Protein AF-A0A9D1ZHT8-F1 (afdb_monomer_lite)

Secondary structure (DSSP, 8-state):
----PPP-PPPTTEEEEEEETTEEEEEE-------SHHHHHHHHT---GGGG-STTGGGS-HHHHHHHHHHHHHHHHHHHHHHHHT----TTS---EEEEEEETTEEEEEEESSS--SEEESSHHHHHHHHHHSHHHHHHTGGG-

Foldseek 3Di:
DDPPDDDDDDDPQWDFDDADPNDTDIDGDPQDQDLDLVSLCVLVPHDPCVVVDDPVLVVDDPLVSQLVVLLVSLLSSLVSRCSSVVHDDDLPAQAWWWAWADDPNDIDIDIDRNDDHSGTHNDPVSSVVSCVSSVVSCNSNHVVD

Radius of gyration: 20.33 Å; chains: 1; bounding box: 59×43×50 Å

Sequence (145 aa):
MNEETKKLTIPEGYEFDKVENGEVILKKKEIAMPKTWEECMDVLGSVSLFGLRKPYLRQLPPDMEAPMTALCELLLRRNAWWKQLGWKPDWKDKCDKFCITTGEGRVKATVYCASNAILAFPTAEVRDQFYEAFRDLIEEAKELL

Organism: NCBI:txid2838475

Structure (mmCIF, N/CA/C/O backbone):
data_AF-A0A9D1ZHT8-F1
#
_entry.id   AF-A0A9D1ZHT8-F1
#
loop_
_atom_site.group_PDB
_atom_site.id
_atom_site.type_symbol
_atom_site.label_atom_id
_atom_site.label_alt_id
_atom_site.label_comp_id
_atom_site.label_asym_id
_atom_site.label_entity_id
_atom_site.label_seq_id
_atom_site.pdbx_PDB_ins_code
_atom_site.Cartn_x
_atom_site.Cartn_y
_atom_site.Cartn_z
_atom_site.occupancy
_atom_site.B_iso_or_equiv
_atom_site.auth_seq_id
_atom_site.auth_comp_id
_atom_site.auth_asym_id
_atom_site.auth_atom_id
_atom_site.pdbx_PDB_model_num
ATOM 1 N N . MET A 1 1 ? -35.833 28.769 31.110 1.00 46.06 1 MET A N 1
ATOM 2 C CA . MET A 1 1 ? -35.293 27.398 31.193 1.00 46.06 1 MET A CA 1
ATOM 3 C C . MET A 1 1 ? -33.828 27.489 30.832 1.00 46.06 1 MET A C 1
ATOM 5 O O . MET A 1 1 ? -33.540 27.935 29.731 1.00 46.06 1 MET A O 1
ATOM 9 N N . ASN A 1 2 ? -32.929 27.185 31.766 1.00 54.28 2 ASN A N 1
ATOM 10 C CA . ASN A 1 2 ? -31.500 27.126 31.470 1.00 54.28 2 ASN A CA 1
ATOM 11 C C . ASN A 1 2 ? -31.235 25.765 30.825 1.00 54.28 2 ASN A C 1
ATOM 13 O O . ASN A 1 2 ? -31.498 24.742 31.453 1.00 54.28 2 ASN A O 1
ATOM 17 N N . GLU A 1 3 ? -30.790 25.746 29.573 1.00 62.53 3 GLU A N 1
ATOM 18 C CA . GLU A 1 3 ? -30.333 24.513 28.935 1.00 62.53 3 GLU A CA 1
ATOM 19 C C . GLU A 1 3 ? -29.008 24.092 29.584 1.00 62.53 3 GLU A C 1
ATOM 21 O O . GLU A 1 3 ? -27.984 24.759 29.437 1.00 62.53 3 GLU A O 1
ATOM 26 N N . GLU A 1 4 ? -29.024 22.998 30.347 1.00 73.31 4 GLU A N 1
ATOM 27 C CA . GLU A 1 4 ? -27.804 22.373 30.861 1.00 73.31 4 GLU A CA 1
ATOM 28 C C . GLU A 1 4 ? -27.098 21.621 29.724 1.00 73.31 4 GLU A C 1
ATOM 30 O O . GLU A 1 4 ? -27.393 20.465 29.424 1.00 73.31 4 GLU A O 1
ATOM 35 N N . THR A 1 5 ? -26.143 22.274 29.064 1.00 72.12 5 THR A N 1
ATOM 36 C CA . THR A 1 5 ? -25.297 21.638 28.046 1.00 72.12 5 THR A CA 1
ATOM 37 C C . THR A 1 5 ? -24.132 20.878 28.684 1.00 72.12 5 THR A C 1
ATOM 39 O O . THR A 1 5 ? -23.301 21.475 29.372 1.00 72.12 5 THR A O 1
ATOM 42 N N . LYS A 1 6 ? -24.009 19.573 28.402 1.00 80.75 6 LYS A N 1
ATOM 43 C CA . LYS A 1 6 ? -22.818 18.761 28.716 1.00 80.75 6 LYS A CA 1
ATOM 44 C C . LYS A 1 6 ? -21.948 18.577 27.474 1.00 80.75 6 LYS A C 1
ATOM 46 O O . LYS A 1 6 ? -22.429 18.151 26.429 1.00 80.75 6 LYS A O 1
ATOM 51 N N . LYS A 1 7 ? -20.651 18.862 27.602 1.00 83.12 7 LYS A N 1
ATOM 52 C CA . LYS A 1 7 ? -19.651 18.633 26.550 1.00 83.12 7 LYS A CA 1
ATOM 53 C C . LYS A 1 7 ? -19.157 17.184 26.614 1.00 83.12 7 LYS A C 1
ATOM 55 O O . LYS A 1 7 ? -18.761 16.728 27.684 1.00 83.12 7 LYS A O 1
ATOM 60 N N . LEU A 1 8 ? -19.158 16.486 25.481 1.00 85.38 8 LEU A N 1
ATOM 61 C CA . LEU A 1 8 ? -18.613 15.133 25.326 1.00 85.38 8 LEU A CA 1
ATOM 62 C C . LEU A 1 8 ? -17.390 15.180 24.398 1.00 85.38 8 LEU A C 1
ATOM 64 O O . LEU A 1 8 ? -17.401 15.906 23.404 1.00 85.38 8 LEU A O 1
ATOM 68 N N . THR A 1 9 ? -16.355 14.398 24.706 1.00 86.38 9 THR A N 1
ATOM 69 C CA . THR A 1 9 ? -15.190 14.210 23.828 1.00 86.38 9 THR A CA 1
ATOM 70 C C . THR A 1 9 ? -15.317 12.865 23.122 1.00 86.38 9 THR A C 1
ATOM 72 O O . THR A 1 9 ? -15.429 11.835 23.783 1.00 86.38 9 THR A O 1
ATOM 75 N N . ILE A 1 10 ? -15.302 12.871 21.788 1.00 85.44 10 ILE A N 1
ATOM 76 C CA . ILE A 1 10 ? -15.325 11.645 20.983 1.00 85.44 10 ILE A CA 1
ATOM 77 C C . ILE A 1 10 ? -13.903 11.054 20.954 1.00 85.44 10 ILE A C 1
ATOM 79 O O . ILE A 1 10 ? -12.959 11.804 20.691 1.00 85.44 10 ILE A O 1
ATOM 83 N N . PRO A 1 11 ? -13.722 9.748 21.228 1.00 83.69 11 PRO A N 1
ATOM 84 C CA . PRO A 1 11 ? -12.433 9.077 21.093 1.00 83.69 11 PRO A CA 1
ATOM 85 C C . PRO A 1 11 ? -11.866 9.171 19.672 1.00 83.69 11 PRO A C 1
ATOM 87 O O . PRO A 1 11 ? -12.605 9.179 18.686 1.00 83.69 11 PRO A O 1
ATOM 90 N N . GLU A 1 12 ? -10.541 9.189 19.560 1.00 73.62 12 GLU A N 1
ATOM 91 C CA . GLU A 1 12 ? -9.863 9.188 18.264 1.00 73.62 12 GLU A CA 1
ATOM 92 C C . GLU A 1 12 ? -10.238 7.938 17.443 1.00 73.62 12 GLU A C 1
ATOM 94 O O . GLU A 1 12 ? -10.318 6.828 17.971 1.00 73.62 12 GLU A O 1
ATOM 99 N N . GLY A 1 13 ? -10.514 8.122 16.148 1.00 70.94 13 GLY A N 1
ATOM 100 C CA . GLY A 1 13 ? -10.943 7.043 15.246 1.00 70.94 13 GLY A CA 1
ATOM 101 C C . GLY A 1 13 ? -12.449 6.754 15.232 1.00 70.94 13 GLY A C 1
ATOM 102 O O . GLY A 1 13 ? -12.880 5.857 14.506 1.00 70.94 13 GLY A O 1
ATOM 103 N N . TYR A 1 14 ? -13.255 7.517 15.972 1.00 83.94 14 TYR A N 1
ATOM 104 C CA . TYR A 1 14 ? -14.713 7.407 15.981 1.00 83.94 14 TYR A CA 1
ATOM 105 C C . TYR A 1 14 ? -15.383 8.720 15.568 1.00 83.94 14 TYR A C 1
ATOM 107 O O . TYR A 1 14 ? -14.817 9.803 15.713 1.00 83.94 14 TYR A O 1
ATOM 115 N N . GLU A 1 15 ? -16.605 8.617 15.058 1.00 88.25 15 GLU A N 1
ATOM 116 C CA . GLU A 1 15 ? -17.500 9.745 14.821 1.00 88.25 15 GLU A CA 1
ATOM 117 C C . GLU A 1 15 ? -18.888 9.462 15.399 1.00 88.25 15 GLU A C 1
ATOM 119 O O . GLU A 1 15 ? -19.268 8.310 15.622 1.00 88.25 15 GLU A O 1
ATOM 124 N N . PHE A 1 16 ? -19.630 10.527 15.696 1.00 90.88 16 PHE A N 1
ATOM 125 C CA . PHE A 1 16 ? -20.995 10.405 16.191 1.00 90.88 16 PHE A CA 1
ATOM 126 C C . PHE A 1 16 ? -21.880 9.763 15.120 1.00 90.88 16 PHE A C 1
ATOM 128 O O . PHE A 1 16 ? -21.876 10.209 13.974 1.00 90.88 16 PHE A O 1
ATOM 135 N N . ASP A 1 17 ? -22.639 8.740 15.508 1.00 91.50 17 ASP A N 1
ATOM 136 C CA . ASP A 1 17 ? -23.633 8.118 14.637 1.00 91.50 17 ASP A CA 1
ATOM 137 C C . ASP A 1 17 ? -25.044 8.562 15.036 1.00 91.50 17 ASP A C 1
ATOM 139 O O . ASP A 1 17 ? -25.703 9.301 14.305 1.00 91.50 17 ASP A O 1
ATOM 143 N N . LYS A 1 18 ? -25.496 8.159 16.229 1.00 91.81 18 LYS A N 1
ATOM 144 C CA . LYS A 1 18 ? -26.847 8.451 16.727 1.00 91.81 18 LYS A CA 1
ATOM 145 C C . LYS A 1 18 ? -26.953 8.322 18.245 1.00 91.81 18 LYS A C 1
ATOM 147 O O . LYS A 1 18 ? -26.051 7.817 18.906 1.00 91.81 18 LYS A O 1
ATOM 152 N N . VAL A 1 19 ? -28.090 8.752 18.790 1.00 91.94 19 VAL A N 1
ATOM 153 C CA . VAL A 1 19 ? -28.502 8.451 20.168 1.00 91.94 19 VAL A CA 1
ATOM 154 C C . VAL A 1 19 ? -29.658 7.463 20.122 1.00 91.94 19 VAL A C 1
ATOM 156 O O . VAL A 1 19 ? -30.648 7.708 19.435 1.00 91.94 19 VAL A O 1
ATOM 159 N N . GLU A 1 20 ? -29.547 6.361 20.853 1.00 93.50 20 GLU A N 1
ATOM 160 C CA . GLU A 1 20 ? -30.582 5.330 20.936 1.00 93.50 20 GLU A CA 1
ATOM 161 C C . GLU A 1 20 ? -30.703 4.859 22.386 1.00 93.50 20 GLU A C 1
ATOM 163 O O . GLU A 1 20 ? -29.699 4.629 23.049 1.00 93.50 20 GLU A O 1
ATOM 168 N N . ASN A 1 21 ? -31.928 4.787 22.916 1.00 89.69 21 ASN A N 1
ATOM 169 C CA . ASN A 1 21 ? -32.204 4.400 24.310 1.00 89.69 21 ASN A CA 1
ATOM 170 C C . ASN A 1 21 ? -31.427 5.198 25.383 1.00 89.69 21 ASN A C 1
ATOM 172 O O . ASN A 1 21 ? -31.161 4.693 26.469 1.00 89.69 21 ASN A O 1
ATOM 176 N N . GLY A 1 22 ? -31.085 6.459 25.098 1.00 87.06 22 GLY A N 1
ATOM 177 C CA . GLY A 1 22 ? -30.309 7.308 26.011 1.00 87.06 22 GLY A CA 1
ATOM 178 C C . GLY A 1 22 ? -28.795 7.072 25.968 1.00 87.06 22 GLY A C 1
ATOM 179 O O . GLY A 1 22 ? -28.065 7.720 26.715 1.00 87.06 22 GLY A O 1
ATOM 180 N N . GLU A 1 23 ? -28.315 6.203 25.078 1.00 89.75 23 GLU A N 1
ATOM 181 C CA . GLU A 1 23 ? -26.895 5.945 24.845 1.00 89.75 23 GLU A CA 1
ATOM 182 C C . GLU A 1 23 ? -26.406 6.672 23.586 1.00 89.75 23 GLU A C 1
ATOM 184 O O . GLU A 1 23 ? -27.112 6.752 22.579 1.00 89.75 23 GLU A O 1
ATOM 189 N N . VAL A 1 24 ? -25.181 7.205 23.632 1.00 90.88 24 VAL A N 1
ATOM 190 C CA . VAL A 1 24 ? -24.511 7.799 22.466 1.00 90.88 24 VAL A CA 1
ATOM 191 C C . VAL A 1 24 ? -23.782 6.693 21.715 1.00 90.88 24 VAL A C 1
ATOM 193 O O . VAL A 1 24 ? -22.794 6.149 22.208 1.00 90.88 24 VAL A O 1
ATOM 196 N N . ILE A 1 25 ? -24.249 6.387 20.511 1.00 91.56 25 ILE A N 1
ATOM 197 C CA . ILE A 1 25 ? -23.635 5.409 19.622 1.00 91.56 25 ILE A CA 1
ATOM 198 C C . ILE A 1 25 ? -22.627 6.127 18.729 1.00 91.56 25 ILE A C 1
ATOM 200 O O . ILE A 1 25 ? -22.939 7.106 18.043 1.00 91.56 25 ILE A O 1
ATOM 204 N N . LEU A 1 26 ? -21.396 5.627 18.750 1.00 91.44 26 LEU A N 1
ATOM 205 C CA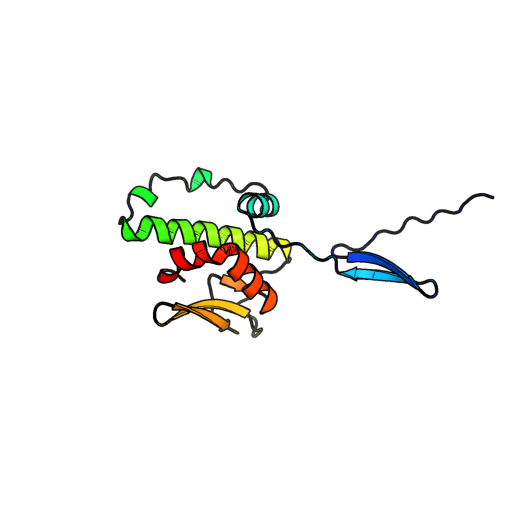 . LEU A 1 26 ? -20.318 6.077 17.885 1.00 91.44 26 LEU A CA 1
ATOM 206 C C . LEU A 1 26 ? -20.051 5.006 16.837 1.00 91.44 26 LEU A C 1
ATOM 208 O O . LEU A 1 26 ? -20.012 3.817 17.160 1.00 91.44 26 LEU A O 1
ATOM 212 N N . LYS A 1 27 ? -19.795 5.423 15.602 1.00 87.12 27 LYS A N 1
ATOM 213 C CA . LYS A 1 27 ? -19.291 4.524 14.566 1.00 87.12 27 LYS A CA 1
ATOM 214 C C . LYS A 1 27 ? -17.814 4.776 14.339 1.00 87.12 27 LYS A C 1
ATOM 216 O O . LYS A 1 27 ? -17.308 5.878 14.562 1.00 87.12 27 LYS A O 1
ATOM 221 N N . LYS A 1 28 ? -17.104 3.734 13.916 1.00 79.56 28 LYS A N 1
ATOM 222 C CA . LYS A 1 28 ? -15.709 3.873 13.511 1.00 79.56 28 LYS A CA 1
ATOM 223 C C . LYS A 1 28 ? -15.673 4.836 12.329 1.00 79.56 28 LYS A C 1
ATOM 225 O O . LYS A 1 28 ? -16.399 4.635 11.359 1.00 79.56 28 LYS A O 1
ATOM 230 N N . LYS A 1 29 ? -14.865 5.885 12.436 1.00 75.06 29 LYS A N 1
ATOM 231 C CA . LYS A 1 29 ? -14.713 6.861 11.363 1.00 75.06 29 LYS A CA 1
ATOM 232 C C . LYS A 1 29 ? -14.175 6.126 10.142 1.00 75.06 29 LYS A C 1
ATOM 234 O O . LYS A 1 29 ? -13.127 5.482 10.233 1.00 75.06 29 LYS A O 1
ATOM 239 N N . GLU A 1 30 ? -14.879 6.205 9.018 1.00 70.38 30 GLU A N 1
ATOM 240 C CA . GLU A 1 30 ? -14.321 5.731 7.759 1.00 70.38 30 GLU A CA 1
ATOM 241 C C . GLU A 1 30 ? -13.149 6.637 7.401 1.00 70.38 30 GLU A C 1
ATOM 243 O O . GLU A 1 30 ? -13.289 7.834 7.141 1.00 70.38 30 GLU A O 1
ATOM 248 N N . ILE A 1 31 ? -11.953 6.066 7.470 1.00 70.44 31 ILE A N 1
ATOM 249 C CA . ILE A 1 31 ? -10.745 6.775 7.104 1.00 70.44 31 ILE A CA 1
ATOM 250 C C . ILE A 1 31 ? -10.595 6.633 5.595 1.00 70.44 31 ILE A C 1
ATOM 252 O O . ILE A 1 31 ? -10.255 5.561 5.097 1.00 70.44 31 ILE A O 1
ATOM 256 N N . ALA A 1 32 ? -10.857 7.717 4.867 1.00 83.06 32 ALA A N 1
ATOM 257 C CA . ALA A 1 32 ? -10.539 7.779 3.450 1.00 83.06 32 ALA A CA 1
ATOM 258 C C . ALA A 1 32 ? -9.019 7.636 3.281 1.00 83.06 32 ALA A C 1
ATOM 260 O O . ALA A 1 32 ? -8.248 8.465 3.769 1.00 83.06 32 ALA A O 1
ATOM 261 N N . MET A 1 33 ? -8.593 6.556 2.629 1.00 91.19 33 MET A N 1
ATOM 262 C CA . MET A 1 33 ? -7.178 6.320 2.359 1.00 91.19 33 MET A CA 1
ATOM 263 C C . MET A 1 33 ? -6.675 7.310 1.301 1.00 91.19 33 MET A C 1
ATOM 265 O O . MET A 1 33 ? -7.400 7.559 0.335 1.00 91.19 33 MET A O 1
ATOM 269 N N . PRO A 1 34 ? -5.452 7.852 1.445 1.00 92.94 34 PRO A N 1
ATOM 270 C CA . PRO A 1 34 ? -4.907 8.804 0.486 1.00 92.94 34 PRO A CA 1
ATOM 271 C C . PRO A 1 34 ? -4.622 8.100 -0.847 1.00 92.94 34 PRO A C 1
ATOM 273 O O . PRO A 1 34 ? -3.925 7.087 -0.884 1.00 92.94 34 PRO A O 1
ATOM 276 N N . LYS A 1 35 ? -5.153 8.620 -1.950 1.00 92.75 35 LYS A N 1
ATOM 277 C CA . LYS A 1 35 ? -5.038 8.035 -3.298 1.00 92.75 35 LYS A CA 1
ATOM 278 C C . LYS A 1 35 ? -4.170 8.867 -4.227 1.00 92.75 35 LYS A C 1
ATOM 280 O O . LYS A 1 35 ? -3.759 8.373 -5.271 1.00 92.75 35 LYS A O 1
ATOM 285 N N . THR A 1 36 ? -3.863 10.109 -3.870 1.00 91.25 36 THR A N 1
ATOM 286 C CA . THR A 1 36 ? -2.953 10.952 -4.652 1.00 91.25 36 THR A CA 1
ATOM 287 C C . THR A 1 36 ? -1.575 11.033 -4.011 1.00 91.25 36 THR A C 1
ATOM 289 O O . THR A 1 36 ? -1.335 10.567 -2.893 1.00 91.25 36 THR A O 1
ATOM 292 N N . TRP A 1 37 ? -0.625 11.562 -4.779 1.00 88.88 37 TRP A N 1
ATOM 293 C CA . TRP A 1 37 ? 0.720 11.823 -4.287 1.00 88.88 37 TRP A CA 1
ATOM 294 C C . TRP A 1 37 ? 0.691 12.833 -3.134 1.00 88.88 37 TRP A C 1
ATOM 296 O O . TRP A 1 37 ? 1.257 12.594 -2.068 1.00 88.88 37 TRP A O 1
ATOM 306 N N . GLU A 1 38 ? -0.019 13.933 -3.356 1.00 89.25 38 GLU A N 1
ATOM 307 C CA . GLU A 1 38 ? -0.150 15.068 -2.454 1.00 89.25 38 GLU A CA 1
ATOM 308 C C . GLU A 1 38 ? -0.776 14.633 -1.128 1.00 89.25 38 GLU A C 1
ATOM 310 O O . GLU A 1 38 ? -0.190 14.865 -0.074 1.00 89.25 38 GLU A O 1
ATOM 315 N N . GLU A 1 39 ? -1.880 13.881 -1.177 1.00 90.88 39 GLU A N 1
ATOM 316 C CA . GLU A 1 39 ? -2.544 13.359 0.022 1.00 90.88 39 GLU A CA 1
ATOM 317 C C . GLU A 1 39 ? -1.615 12.452 0.842 1.00 90.88 39 GLU A C 1
ATOM 319 O O . GLU A 1 39 ? -1.571 12.522 2.070 1.00 90.88 39 GLU A O 1
ATOM 324 N N . CYS A 1 40 ? -0.830 11.600 0.173 1.00 91.56 40 CYS A N 1
ATOM 325 C CA . CYS A 1 40 ? 0.141 10.745 0.851 1.00 91.56 40 CYS A CA 1
ATOM 326 C C . CYS A 1 40 ? 1.240 11.574 1.539 1.00 91.56 40 CYS A C 1
ATOM 328 O O . CYS A 1 40 ? 1.663 11.244 2.649 1.00 91.56 40 CYS A O 1
ATOM 330 N N . MET A 1 41 ? 1.714 12.645 0.900 1.00 89.12 41 MET A N 1
ATOM 331 C CA . MET A 1 41 ? 2.733 13.528 1.475 1.00 89.12 41 MET A CA 1
ATOM 332 C C . MET A 1 41 ? 2.201 14.348 2.650 1.00 89.12 41 MET A C 1
ATOM 334 O O . MET A 1 41 ? 2.923 14.522 3.638 1.00 89.12 41 MET A O 1
ATOM 338 N N . ASP A 1 42 ? 0.944 14.784 2.579 1.00 88.62 42 ASP A N 1
ATOM 339 C CA . ASP A 1 42 ? 0.255 15.471 3.671 1.00 88.62 42 ASP A CA 1
ATOM 340 C C . ASP A 1 42 ? 0.171 14.573 4.907 1.00 88.62 42 ASP A C 1
ATOM 342 O O . ASP A 1 42 ? 0.540 14.989 6.008 1.00 88.62 42 ASP A O 1
ATOM 346 N N . VAL A 1 43 ? -0.196 13.299 4.720 1.00 89.94 43 VAL A N 1
ATOM 347 C CA . VAL A 1 43 ? -0.208 12.308 5.806 1.00 89.94 43 VAL A CA 1
ATOM 348 C C . VAL A 1 43 ? 1.185 12.128 6.405 1.00 89.94 43 VAL A C 1
ATOM 350 O O . VAL A 1 43 ? 1.340 12.075 7.629 1.00 89.94 43 VAL A O 1
ATOM 353 N N . LEU A 1 44 ? 2.230 12.039 5.580 1.00 88.75 44 LEU A N 1
ATOM 354 C CA . LEU A 1 44 ? 3.593 11.856 6.080 1.00 88.75 44 LEU A CA 1
ATOM 355 C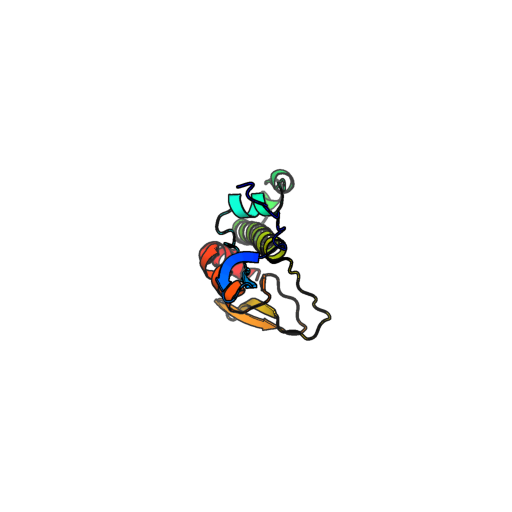 C . LEU A 1 44 ? 4.140 13.096 6.805 1.00 88.75 44 LEU A C 1
ATOM 357 O O . LEU A 1 44 ? 4.931 12.919 7.734 1.00 88.75 44 LEU A O 1
ATOM 361 N N . GLY A 1 45 ? 3.645 14.296 6.490 1.00 81.06 45 GLY A N 1
ATOM 362 C CA . GLY A 1 45 ? 3.996 15.547 7.167 1.00 81.06 45 GLY A CA 1
ATOM 363 C C . GLY A 1 45 ? 5.183 16.275 6.534 1.00 81.06 45 GLY A C 1
ATOM 364 O O . GLY A 1 45 ? 6.099 16.671 7.247 1.00 81.06 45 GLY A O 1
ATOM 365 N N . SER A 1 46 ? 5.157 16.458 5.206 1.00 63.47 46 SER A N 1
ATOM 366 C CA . SER A 1 46 ? 6.238 17.063 4.406 1.00 63.47 46 SER A CA 1
ATOM 367 C C . SER A 1 46 ? 7.540 16.255 4.449 1.00 63.47 46 SER A C 1
ATOM 369 O O . SER A 1 46 ? 8.519 16.592 5.116 1.00 63.47 46 SER A O 1
ATOM 371 N N . VAL A 1 47 ? 7.569 15.160 3.688 1.00 57.31 47 VAL A N 1
ATOM 372 C CA . VAL A 1 47 ? 8.821 14.467 3.369 1.00 57.31 47 VAL A CA 1
ATOM 373 C C . VAL A 1 47 ? 9.428 15.148 2.149 1.00 57.31 47 VAL A C 1
ATOM 375 O O . VAL A 1 47 ? 8.903 15.074 1.041 1.00 57.31 47 VAL A O 1
ATOM 378 N N . SER A 1 48 ? 10.559 15.819 2.340 1.00 55.25 48 SER A N 1
ATOM 379 C CA . SER A 1 48 ? 11.355 16.337 1.231 1.00 55.25 48 SER A CA 1
ATOM 380 C C . SER A 1 48 ? 11.956 15.172 0.430 1.00 55.25 48 SER A C 1
ATOM 382 O O . SER A 1 48 ? 13.023 14.661 0.763 1.00 55.25 48 SER A O 1
ATOM 384 N N . LEU A 1 49 ? 11.324 14.780 -0.682 1.00 51.94 49 LEU A N 1
ATOM 385 C CA . LEU A 1 49 ? 12.017 13.996 -1.722 1.00 51.94 49 LEU A CA 1
ATOM 386 C C . LEU A 1 49 ? 13.080 14.791 -2.459 1.00 51.94 49 LEU A C 1
ATOM 388 O O . LEU A 1 49 ? 13.813 14.224 -3.268 1.00 51.94 49 LEU A O 1
ATOM 392 N N . PHE A 1 50 ? 13.192 16.093 -2.202 1.00 46.97 50 PHE A N 1
ATOM 393 C CA . PHE A 1 50 ? 14.229 16.907 -2.816 1.00 46.97 50 PHE A CA 1
ATOM 394 C C . PHE A 1 50 ? 15.638 16.366 -2.519 1.00 46.97 50 PHE A C 1
ATOM 396 O O . PHE A 1 50 ? 16.517 16.543 -3.356 1.00 46.97 50 PHE A O 1
ATOM 403 N N . GLY A 1 51 ? 15.837 15.620 -1.422 1.00 50.25 51 GLY A N 1
ATOM 404 C CA . GLY A 1 51 ? 17.093 14.907 -1.146 1.00 50.25 51 GLY A CA 1
ATOM 405 C C . GLY A 1 51 ? 17.359 13.672 -2.027 1.00 50.25 51 GLY A C 1
ATOM 406 O O . GLY A 1 51 ? 18.514 13.331 -2.256 1.00 50.25 51 GLY A O 1
ATOM 407 N N . LEU A 1 52 ? 16.318 13.027 -2.567 1.00 51.06 52 LEU A N 1
ATOM 408 C CA . LEU A 1 52 ? 16.409 11.888 -3.502 1.00 51.06 52 LEU A CA 1
ATOM 409 C C . LEU A 1 52 ? 16.473 12.336 -4.976 1.00 51.06 52 LEU A C 1
ATOM 411 O O . LEU A 1 52 ? 16.559 11.515 -5.891 1.00 51.06 52 LEU A O 1
ATOM 415 N N . ARG A 1 53 ? 16.421 13.646 -5.247 1.00 55.91 53 ARG A N 1
ATOM 416 C CA . ARG A 1 53 ? 16.153 14.164 -6.589 1.00 55.91 53 ARG A CA 1
ATOM 417 C C . ARG A 1 53 ? 17.399 14.200 -7.481 1.00 55.91 53 ARG A C 1
ATOM 419 O O . ARG A 1 53 ? 18.099 15.202 -7.527 1.00 55.91 53 ARG A O 1
ATOM 426 N N . LYS A 1 54 ? 17.520 13.145 -8.301 1.00 53.34 54 LYS A N 1
ATOM 427 C CA . LYS A 1 54 ? 18.032 13.066 -9.695 1.00 53.34 54 LYS A CA 1
ATOM 428 C C . LYS A 1 54 ? 19.516 12.827 -10.042 1.00 53.34 54 LYS A C 1
ATOM 430 O O . LYS A 1 54 ? 19.697 12.187 -11.078 1.00 53.34 54 LYS A O 1
ATOM 435 N N . PRO A 1 55 ? 20.580 13.248 -9.326 1.00 55.06 55 PRO A N 1
ATOM 436 C CA . PRO A 1 55 ? 21.931 13.073 -9.869 1.00 55.06 55 PRO A CA 1
ATOM 437 C C . PRO A 1 55 ? 22.376 11.605 -9.905 1.00 55.06 55 PRO A C 1
ATOM 439 O O . PRO A 1 55 ? 23.160 11.246 -10.777 1.00 55.06 55 PRO A O 1
ATOM 442 N N . TYR A 1 56 ? 21.858 10.758 -9.009 1.00 58.56 56 TYR A N 1
ATOM 443 C CA . TYR A 1 56 ? 22.236 9.342 -8.934 1.00 58.56 56 TYR A CA 1
ATOM 444 C C . TYR A 1 56 ? 21.317 8.417 -9.744 1.00 58.56 56 TYR A C 1
ATOM 446 O O . TYR A 1 56 ? 21.810 7.464 -10.332 1.00 58.56 56 TYR A O 1
ATOM 454 N N . LEU A 1 57 ? 20.015 8.721 -9.863 1.00 60.09 57 LEU A N 1
ATOM 455 C CA . LEU A 1 57 ? 19.100 7.927 -10.704 1.00 60.09 57 LEU A CA 1
ATOM 456 C C . LEU A 1 57 ? 19.472 8.009 -12.193 1.00 60.09 57 LEU A C 1
ATOM 458 O O . LEU A 1 57 ? 19.407 7.007 -12.886 1.00 60.09 57 LEU A O 1
ATOM 462 N N . ARG A 1 58 ? 19.986 9.156 -12.659 1.00 60.66 58 ARG A N 1
ATOM 463 C CA . ARG A 1 58 ? 20.511 9.319 -14.032 1.00 60.66 58 ARG A CA 1
ATOM 464 C C . ARG A 1 58 ? 21.793 8.530 -14.322 1.00 60.66 58 ARG A C 1
ATOM 466 O O . ARG A 1 58 ? 22.242 8.513 -15.462 1.00 60.66 58 ARG A O 1
ATOM 473 N N . GLN A 1 59 ? 22.423 7.964 -13.293 1.00 70.56 59 GLN A N 1
ATOM 474 C CA . GLN A 1 59 ? 23.580 7.076 -13.434 1.00 70.56 59 GLN A CA 1
ATOM 475 C C . GLN A 1 59 ? 23.163 5.601 -13.438 1.00 70.56 59 GLN A C 1
ATOM 477 O O . GLN A 1 59 ? 24.017 4.734 -13.616 1.00 70.56 59 GLN A O 1
ATOM 482 N N . LEU A 1 60 ? 21.874 5.305 -13.231 1.00 72.81 60 LEU A N 1
ATOM 483 C CA . LEU A 1 60 ? 21.359 3.959 -13.406 1.00 72.81 60 LEU A CA 1
ATOM 484 C C . LEU A 1 60 ? 21.304 3.610 -14.899 1.00 72.81 60 LEU A C 1
ATOM 486 O O . LEU A 1 60 ? 21.116 4.492 -15.741 1.00 72.81 60 LEU A O 1
ATOM 490 N N . PRO A 1 61 ? 21.431 2.318 -15.231 1.00 81.94 61 PRO A N 1
ATOM 491 C CA . PRO A 1 61 ? 20.996 1.798 -16.515 1.00 81.94 61 PRO A CA 1
ATOM 492 C C . PRO A 1 61 ? 19.583 2.307 -16.872 1.00 81.94 61 PRO A C 1
ATOM 494 O O . PRO A 1 61 ? 18.721 2.344 -15.987 1.00 81.94 61 PRO A O 1
ATOM 497 N N . PRO A 1 62 ? 19.332 2.729 -18.129 1.00 79.75 62 PRO A N 1
ATOM 498 C CA . PRO A 1 62 ? 18.051 3.323 -18.524 1.00 79.75 62 PRO A CA 1
ATOM 499 C C . PRO A 1 62 ? 16.822 2.447 -18.244 1.00 79.75 62 PRO A C 1
ATOM 501 O O . PRO A 1 62 ? 15.740 2.967 -17.994 1.00 79.75 62 PRO A O 1
ATOM 504 N N . ASP A 1 63 ? 16.990 1.126 -18.261 1.00 85.75 63 ASP A N 1
ATOM 505 C CA . ASP A 1 63 ? 15.963 0.131 -17.941 1.00 85.75 63 ASP A CA 1
ATOM 506 C C . ASP A 1 63 ? 15.622 0.062 -16.442 1.00 85.75 63 ASP A C 1
ATOM 508 O O . ASP A 1 63 ? 14.539 -0.391 -16.087 1.00 85.75 63 ASP A O 1
ATOM 512 N N . MET A 1 64 ? 16.490 0.568 -15.559 1.00 85.12 64 MET A N 1
ATOM 513 C CA . MET A 1 64 ? 16.254 0.600 -14.110 1.00 85.12 64 MET A CA 1
ATOM 514 C C . MET A 1 64 ? 15.774 1.956 -13.581 1.00 85.12 64 MET A C 1
ATOM 516 O O . MET A 1 64 ? 15.275 2.011 -12.457 1.00 85.12 64 MET A O 1
ATOM 520 N N . GLU A 1 65 ? 15.893 3.050 -14.343 1.00 85.69 65 GLU A N 1
ATOM 521 C CA . GLU A 1 65 ? 15.506 4.391 -13.867 1.00 85.69 65 GLU A CA 1
ATOM 522 C C . GLU A 1 65 ? 14.016 4.458 -13.494 1.00 85.69 65 GLU A C 1
ATOM 524 O O . GLU A 1 65 ? 13.674 4.908 -12.394 1.00 85.69 65 GLU A O 1
ATOM 529 N N . ALA A 1 66 ? 13.137 3.979 -14.379 1.00 88.06 66 ALA A N 1
ATOM 530 C CA . ALA A 1 66 ? 11.691 4.008 -14.167 1.00 88.06 66 ALA A CA 1
ATOM 531 C C . ALA A 1 66 ? 11.233 3.060 -13.035 1.00 88.06 66 ALA A C 1
ATOM 533 O O . ALA A 1 66 ? 10.646 3.564 -12.073 1.00 88.06 66 ALA A O 1
ATOM 534 N N . PRO A 1 67 ? 11.583 1.752 -13.025 1.00 91.88 67 PRO A N 1
ATOM 535 C CA . PRO A 1 67 ? 11.181 0.847 -11.943 1.00 91.88 67 PRO A CA 1
ATOM 536 C C . PRO A 1 67 ? 11.670 1.284 -10.558 1.00 91.88 67 PRO A C 1
ATOM 538 O O . PRO A 1 67 ? 10.927 1.206 -9.579 1.00 91.88 67 PRO A O 1
ATOM 541 N N . MET A 1 68 ? 12.905 1.794 -10.454 1.00 89.94 68 MET A N 1
ATOM 542 C CA . MET A 1 68 ? 13.454 2.282 -9.183 1.00 89.94 68 MET A CA 1
ATOM 543 C C . MET A 1 68 ? 12.723 3.531 -8.691 1.00 89.94 68 MET A C 1
ATOM 545 O O . MET A 1 68 ? 12.436 3.652 -7.498 1.00 89.94 68 MET A O 1
ATOM 549 N N . THR A 1 69 ? 12.402 4.452 -9.604 1.00 87.81 69 THR A N 1
ATOM 550 C CA . THR A 1 69 ? 11.628 5.656 -9.274 1.00 87.81 69 THR A CA 1
ATOM 551 C C . THR A 1 69 ? 10.231 5.273 -8.787 1.00 87.81 69 THR A C 1
ATOM 553 O O . THR A 1 69 ? 9.818 5.714 -7.711 1.00 87.81 69 THR A O 1
ATOM 556 N N . ALA A 1 70 ? 9.554 4.380 -9.512 1.00 92.62 70 ALA A N 1
ATOM 557 C CA . ALA A 1 70 ? 8.238 3.870 -9.151 1.00 92.62 70 ALA A CA 1
ATOM 558 C C . ALA A 1 70 ? 8.241 3.175 -7.781 1.00 92.62 70 ALA A C 1
ATOM 560 O O . ALA A 1 70 ? 7.390 3.454 -6.932 1.00 92.62 70 ALA A O 1
ATOM 561 N N . LEU A 1 71 ? 9.249 2.341 -7.503 1.00 93.44 71 LEU A N 1
ATOM 562 C CA . LEU A 1 71 ? 9.409 1.682 -6.209 1.00 93.44 71 LEU A CA 1
ATOM 563 C C . LEU A 1 71 ? 9.586 2.689 -5.062 1.00 93.44 71 LEU A C 1
ATOM 565 O O . LEU A 1 71 ? 8.965 2.542 -4.006 1.00 93.44 71 LEU A O 1
ATOM 569 N N . CYS A 1 72 ? 10.409 3.726 -5.245 1.00 90.31 72 CYS A N 1
ATOM 570 C CA . CYS A 1 72 ? 10.581 4.777 -4.241 1.00 90.31 72 CYS A CA 1
ATOM 571 C C . CYS A 1 72 ? 9.262 5.500 -3.933 1.00 90.31 72 CYS A C 1
ATOM 573 O O . CYS A 1 72 ? 8.942 5.720 -2.760 1.00 90.31 72 CYS A O 1
ATOM 575 N N . GLU A 1 73 ? 8.480 5.837 -4.958 1.00 91.50 73 GLU A N 1
ATOM 576 C CA . GLU A 1 73 ? 7.165 6.450 -4.774 1.00 91.50 73 GLU A CA 1
ATOM 577 C C . GLU A 1 73 ? 6.180 5.510 -4.066 1.00 91.50 73 GLU A C 1
ATOM 579 O O . GLU A 1 73 ? 5.495 5.929 -3.126 1.00 91.50 73 GLU A O 1
ATOM 584 N N . LEU A 1 74 ? 6.149 4.226 -4.439 1.00 95.19 74 LEU A N 1
ATOM 585 C CA . LEU A 1 74 ? 5.309 3.218 -3.784 1.00 95.19 74 LEU A CA 1
ATOM 586 C C . LEU A 1 74 ? 5.632 3.078 -2.305 1.00 95.19 74 LEU A C 1
ATOM 588 O O . LEU A 1 74 ? 4.718 3.060 -1.484 1.00 95.19 74 LEU A O 1
ATOM 592 N N . LEU A 1 75 ? 6.916 3.014 -1.945 1.00 94.00 75 LEU A N 1
ATOM 593 C CA . LEU A 1 75 ? 7.353 2.901 -0.553 1.00 94.00 75 LEU A CA 1
ATOM 594 C C . LEU A 1 75 ? 6.810 4.049 0.301 1.00 94.00 75 LEU A C 1
ATOM 596 O O . LEU A 1 75 ? 6.433 3.828 1.459 1.00 94.00 75 LEU A O 1
ATOM 600 N N . LEU A 1 76 ? 6.762 5.257 -0.254 1.00 92.50 76 LEU A N 1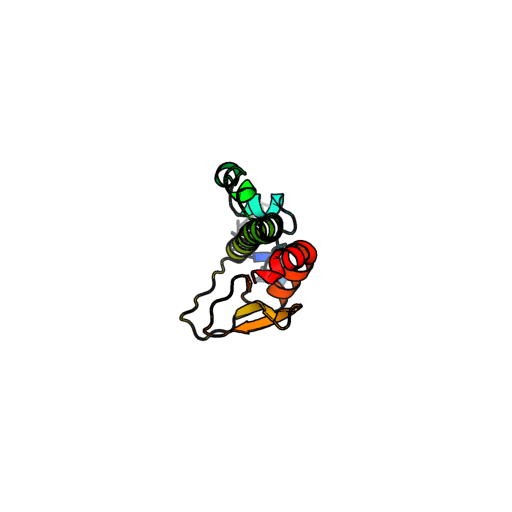
ATOM 601 C CA . LEU A 1 76 ? 6.242 6.428 0.434 1.00 92.50 76 LEU A CA 1
ATOM 602 C C . LEU A 1 76 ? 4.721 6.396 0.558 1.00 92.50 76 LEU A C 1
ATOM 604 O O . LEU A 1 76 ? 4.210 6.567 1.663 1.00 92.50 76 LEU A O 1
ATOM 608 N N . ARG A 1 77 ? 3.999 6.093 -0.524 1.00 94.69 77 ARG A N 1
ATOM 609 C CA . ARG A 1 77 ? 2.533 5.943 -0.500 1.00 94.69 77 ARG A CA 1
ATOM 610 C C . ARG A 1 77 ? 2.105 4.857 0.487 1.00 94.69 77 ARG A C 1
ATOM 612 O O . ARG A 1 77 ? 1.251 5.075 1.339 1.00 94.69 77 ARG A O 1
ATOM 619 N N . ARG A 1 78 ? 2.790 3.715 0.464 1.00 95.56 78 ARG A N 1
ATOM 620 C CA . ARG A 1 78 ? 2.598 2.611 1.410 1.00 95.56 78 ARG A CA 1
ATOM 621 C C . ARG A 1 78 ? 2.870 3.043 2.854 1.00 95.56 78 ARG A C 1
ATOM 623 O O . ARG A 1 78 ? 2.097 2.700 3.741 1.00 95.56 78 ARG A O 1
ATOM 630 N N . ASN A 1 79 ? 3.910 3.843 3.103 1.00 94.31 79 ASN A N 1
ATOM 631 C CA . ASN A 1 79 ? 4.174 4.383 4.443 1.00 94.31 79 ASN A CA 1
ATOM 632 C C . ASN A 1 79 ? 3.097 5.375 4.897 1.00 94.31 79 ASN A C 1
ATOM 634 O O . ASN A 1 79 ? 2.763 5.402 6.081 1.00 94.31 79 ASN A O 1
ATOM 638 N N . ALA A 1 80 ? 2.551 6.175 3.980 1.00 93.69 80 ALA A N 1
ATOM 639 C CA . ALA A 1 80 ? 1.436 7.065 4.280 1.00 93.69 80 ALA A CA 1
ATOM 640 C C . ALA A 1 80 ? 0.212 6.253 4.719 1.00 93.69 80 ALA A C 1
ATOM 642 O O . ALA A 1 80 ? -0.380 6.546 5.752 1.00 93.69 80 ALA A O 1
ATOM 643 N N . TRP A 1 81 ? -0.101 5.166 4.010 1.00 95.12 81 TRP A N 1
ATOM 644 C CA . TRP A 1 81 ? -1.196 4.263 4.373 1.00 95.12 81 TRP A CA 1
ATOM 645 C C . TRP A 1 81 ? -0.979 3.603 5.733 1.00 95.12 81 TRP A C 1
ATOM 647 O O . TRP A 1 81 ? -1.877 3.598 6.567 1.00 95.12 81 TRP A O 1
ATOM 657 N N . TRP A 1 82 ? 0.227 3.097 5.990 1.00 94.81 82 TRP A N 1
ATOM 658 C CA . TRP A 1 82 ? 0.618 2.555 7.293 1.00 94.81 82 TRP A CA 1
ATOM 659 C C . TRP A 1 82 ? 0.415 3.568 8.422 1.00 94.81 82 TRP A C 1
ATOM 661 O O . TRP A 1 82 ? -0.223 3.254 9.426 1.00 94.81 82 TRP A O 1
ATOM 671 N N . LYS A 1 83 ? 0.879 4.809 8.233 1.00 92.50 83 LYS A N 1
ATOM 672 C CA . LYS A 1 83 ? 0.699 5.895 9.205 1.00 92.50 83 LYS A CA 1
ATOM 673 C C . LYS A 1 83 ? -0.780 6.217 9.429 1.00 92.50 83 LYS A C 1
ATOM 675 O O . LYS A 1 83 ? -1.200 6.317 10.575 1.00 92.50 83 LYS A O 1
ATOM 680 N N . GLN A 1 84 ? -1.561 6.314 8.355 1.00 90.81 84 GLN A N 1
ATOM 681 C CA . GLN A 1 84 ? -2.994 6.610 8.400 1.00 90.81 84 GLN A CA 1
ATOM 682 C C . GLN A 1 84 ? -3.801 5.517 9.122 1.00 90.81 84 GLN A C 1
ATOM 684 O O . GLN A 1 84 ? -4.777 5.812 9.807 1.00 90.81 84 GLN A O 1
ATOM 689 N N . LEU A 1 85 ? -3.379 4.258 8.993 1.00 91.75 85 LEU A N 1
ATOM 690 C CA . LEU A 1 85 ? -3.994 3.105 9.654 1.00 91.75 85 LEU A CA 1
ATOM 691 C C . LEU A 1 85 ? -3.482 2.877 11.083 1.00 91.75 85 LEU A C 1
ATOM 693 O O . LEU A 1 85 ? -3.996 1.996 11.770 1.00 91.75 85 LEU A O 1
ATOM 697 N N . GLY A 1 86 ? -2.448 3.604 11.520 1.00 92.19 86 GLY A N 1
ATOM 698 C CA . GLY A 1 86 ? -1.745 3.307 12.770 1.00 92.19 86 GLY A CA 1
ATOM 699 C C . GLY A 1 86 ? -1.113 1.910 12.771 1.00 92.19 86 GLY A C 1
ATOM 700 O O . GLY A 1 86 ? -1.027 1.270 13.817 1.00 92.19 86 GLY A O 1
ATOM 701 N N . TRP A 1 87 ? -0.706 1.414 11.600 1.00 93.44 87 TRP A N 1
ATOM 702 C CA . TRP A 1 87 ? -0.241 0.044 11.405 1.00 93.44 87 TRP A CA 1
ATOM 703 C C . TRP A 1 87 ? 1.171 -0.008 10.826 1.00 93.44 87 TRP A C 1
ATOM 705 O O . TRP A 1 87 ? 1.554 0.806 9.993 1.00 93.44 87 TRP A O 1
ATOM 715 N N . LYS A 1 88 ? 1.944 -1.014 11.233 1.00 92.88 88 LYS A N 1
ATOM 716 C CA . LYS A 1 88 ? 3.235 -1.379 10.644 1.00 92.88 88 LYS A CA 1
ATOM 717 C C . LYS A 1 88 ? 3.400 -2.894 10.787 1.00 92.88 88 LYS A C 1
ATOM 719 O O . LYS A 1 88 ? 3.027 -3.414 11.839 1.00 92.88 88 LYS A O 1
ATOM 724 N N . PRO A 1 89 ? 3.958 -3.611 9.797 1.00 91.81 89 PRO A N 1
ATOM 725 C CA . PRO A 1 89 ? 4.126 -5.051 9.929 1.00 91.81 89 PRO A CA 1
ATOM 726 C C . PRO A 1 89 ? 5.141 -5.375 11.031 1.00 91.81 89 PRO A C 1
ATOM 728 O O . PRO A 1 89 ? 6.269 -4.872 11.008 1.00 91.81 89 PRO A O 1
ATOM 731 N N . ASP A 1 90 ? 4.760 -6.254 11.956 1.00 91.56 90 ASP A N 1
ATOM 732 C CA . ASP A 1 90 ? 5.705 -6.977 12.802 1.00 91.56 90 ASP A CA 1
ATOM 733 C C . ASP A 1 90 ? 5.983 -8.346 12.175 1.00 91.56 90 ASP A C 1
ATOM 735 O O . ASP A 1 90 ? 5.174 -9.265 12.229 1.00 91.56 90 ASP A O 1
ATOM 739 N N . TRP A 1 91 ? 7.142 -8.487 11.541 1.00 89.12 91 TRP A N 1
ATOM 740 C CA . TRP A 1 91 ?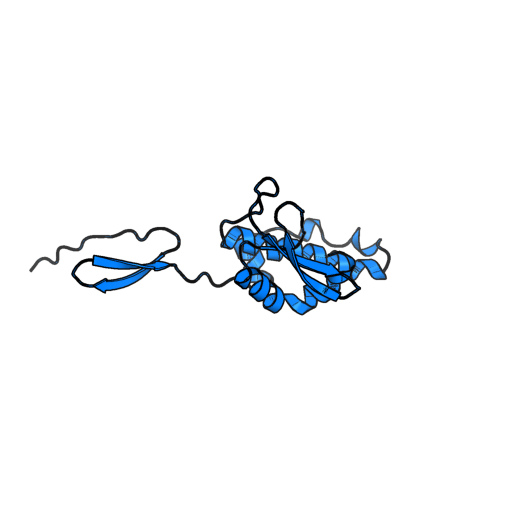 7.538 -9.738 10.888 1.00 89.12 91 TRP A CA 1
ATOM 741 C C . TRP A 1 91 ? 7.929 -10.850 11.870 1.00 89.12 91 TRP A C 1
ATOM 743 O O . TRP A 1 91 ? 8.214 -11.963 11.435 1.00 89.12 91 TRP A O 1
ATOM 753 N N . LYS A 1 92 ? 7.989 -10.557 13.176 1.00 88.44 92 LYS A N 1
ATOM 754 C CA . LYS A 1 92 ? 8.241 -11.556 14.221 1.00 88.44 92 LYS A CA 1
ATOM 755 C C . LYS A 1 92 ? 6.954 -12.169 14.757 1.00 88.44 92 LYS A C 1
ATOM 757 O O . LYS A 1 92 ? 7.015 -13.239 15.367 1.00 88.44 92 LYS A O 1
ATOM 762 N N . ASP A 1 93 ? 5.818 -11.504 14.562 1.00 87.19 93 ASP A N 1
ATOM 763 C CA . ASP A 1 93 ? 4.529 -12.103 14.868 1.00 87.19 93 ASP A CA 1
ATOM 764 C C . ASP A 1 93 ? 4.188 -13.181 13.821 1.00 87.19 93 ASP A C 1
ATOM 766 O O . ASP A 1 93 ? 4.756 -13.223 12.728 1.00 87.19 93 ASP A O 1
ATOM 770 N N . LYS A 1 94 ? 3.286 -14.098 14.176 1.00 85.00 94 LYS A N 1
ATOM 771 C CA . LYS A 1 94 ? 2.796 -15.144 13.262 1.00 85.00 94 LYS A CA 1
ATOM 772 C C . LYS A 1 94 ? 1.476 -14.747 12.596 1.00 85.00 94 LYS A C 1
ATOM 774 O O . LYS A 1 94 ? 0.729 -15.623 12.169 1.00 85.00 94 LYS A O 1
ATOM 779 N N . CYS A 1 95 ? 1.159 -13.455 12.573 1.00 88.81 95 CYS A N 1
ATOM 780 C CA . CYS A 1 95 ? -0.078 -12.949 12.005 1.00 88.81 95 CYS A CA 1
ATOM 781 C C . CYS A 1 95 ? 0.057 -12.814 10.491 1.00 88.81 95 CYS A C 1
ATOM 783 O O . CYS A 1 95 ? 1.105 -12.417 9.971 1.00 88.81 95 CYS A O 1
ATOM 785 N N . ASP A 1 96 ? -1.035 -13.092 9.793 1.00 93.12 96 ASP A N 1
ATOM 786 C CA . ASP A 1 96 ? -1.104 -12.940 8.349 1.00 93.12 96 ASP A CA 1
ATOM 787 C C . ASP A 1 96 ? -0.961 -11.474 7.936 1.00 93.12 96 ASP A C 1
ATOM 789 O O . ASP A 1 96 ? -1.524 -10.560 8.542 1.00 93.12 96 ASP A O 1
ATOM 793 N N . LYS A 1 97 ? -0.186 -11.261 6.876 1.00 95.38 97 LYS A N 1
ATOM 794 C CA . LYS A 1 97 ? 0.029 -9.972 6.227 1.00 95.38 97 LYS A CA 1
ATOM 795 C C . LYS A 1 97 ? -0.3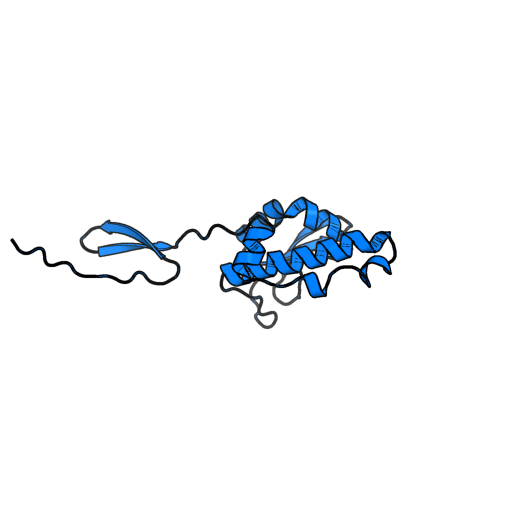12 -10.147 4.762 1.00 95.38 97 LYS A C 1
ATOM 797 O O . LYS A 1 97 ? 0.171 -11.066 4.100 1.00 95.38 97 LYS A O 1
ATOM 802 N N . PHE A 1 98 ? -1.171 -9.272 4.268 1.00 96.81 98 PHE A N 1
ATOM 803 C CA . PHE A 1 98 ? -1.695 -9.339 2.914 1.00 96.81 98 PHE A CA 1
ATOM 804 C C . PHE A 1 98 ? -0.773 -8.530 2.016 1.00 96.81 98 PHE A C 1
ATOM 806 O O . PHE A 1 98 ? -0.631 -7.323 2.200 1.00 96.81 98 PHE A O 1
ATOM 813 N N . CYS A 1 99 ? -0.113 -9.196 1.076 1.00 96.69 99 CYS A N 1
ATOM 814 C CA . CYS A 1 99 ? 1.006 -8.627 0.339 1.00 96.69 99 CYS A CA 1
ATOM 815 C C . CYS A 1 99 ? 0.723 -8.526 -1.161 1.00 96.69 99 CYS A C 1
ATOM 817 O O . CYS A 1 99 ? -0.095 -9.271 -1.704 1.00 96.69 99 CYS A O 1
ATOM 819 N N . ILE A 1 100 ? 1.439 -7.616 -1.819 1.00 97.25 100 ILE A N 1
ATOM 820 C CA . ILE A 1 100 ? 1.524 -7.496 -3.278 1.00 97.25 100 ILE A CA 1
ATOM 821 C C . ILE A 1 100 ? 2.968 -7.822 -3.663 1.00 97.25 100 ILE A C 1
ATOM 823 O O . ILE A 1 100 ? 3.893 -7.181 -3.169 1.00 97.25 100 ILE A O 1
ATOM 827 N N . THR A 1 101 ? 3.156 -8.836 -4.500 1.00 95.69 101 THR A N 1
ATOM 828 C CA . THR A 1 101 ? 4.477 -9.360 -4.899 1.00 95.69 101 THR A CA 1
ATOM 829 C C . THR A 1 101 ? 4.468 -9.735 -6.371 1.00 95.69 101 THR A C 1
ATOM 831 O O . THR A 1 101 ? 3.395 -10.041 -6.898 1.00 95.69 101 THR A O 1
ATOM 834 N N . THR A 1 102 ? 5.625 -9.831 -7.020 1.00 94.06 102 THR A N 1
ATOM 835 C CA . THR A 1 102 ? 5.701 -10.359 -8.385 1.00 94.06 102 THR A CA 1
ATOM 836 C C . THR A 1 102 ? 6.107 -11.829 -8.394 1.00 94.06 102 THR A C 1
ATOM 838 O O . THR A 1 102 ? 7.016 -12.270 -7.698 1.00 94.06 102 THR A O 1
ATOM 841 N N . GLY A 1 103 ? 5.419 -12.626 -9.209 1.00 89.25 103 GLY A N 1
ATOM 842 C CA . GLY A 1 103 ? 5.756 -14.027 -9.446 1.00 89.25 103 GLY A CA 1
ATOM 843 C C . GLY A 1 103 ? 5.339 -14.442 -10.848 1.00 89.25 103 GLY A C 1
ATOM 844 O O . GLY A 1 103 ? 4.269 -14.051 -11.310 1.00 89.25 103 GLY A O 1
ATOM 845 N N . GLU A 1 104 ? 6.178 -15.222 -11.536 1.00 89.75 104 GLU A N 1
ATOM 846 C CA . GLU A 1 104 ? 5.961 -15.609 -12.947 1.00 89.75 104 GLU A CA 1
ATOM 847 C C . GLU A 1 104 ? 5.779 -14.389 -13.879 1.00 89.75 104 GLU A C 1
ATOM 849 O O . GLU A 1 104 ? 4.999 -14.423 -14.831 1.00 89.75 104 GLU A O 1
ATOM 854 N N . GLY A 1 105 ? 6.466 -13.280 -13.577 1.00 88.56 105 GLY A N 1
ATOM 855 C CA . GLY A 1 105 ? 6.385 -12.033 -14.349 1.00 88.56 105 GLY A CA 1
ATOM 856 C C . GLY A 1 105 ? 5.060 -11.273 -14.209 1.00 88.56 105 GLY A C 1
ATOM 857 O O . GLY A 1 105 ? 4.773 -10.398 -15.025 1.00 88.56 105 GLY A O 1
ATOM 858 N N . ARG A 1 106 ? 4.232 -11.609 -13.209 1.00 92.81 106 ARG A N 1
ATOM 859 C CA . ARG A 1 106 ? 2.931 -10.974 -12.958 1.00 92.81 106 ARG A CA 1
ATOM 860 C C . ARG A 1 106 ? 2.814 -10.516 -11.513 1.00 92.81 106 ARG A C 1
ATOM 862 O O . ARG A 1 106 ? 3.268 -11.212 -10.605 1.00 92.81 106 ARG A O 1
ATOM 869 N N . VAL A 1 107 ? 2.141 -9.389 -11.310 1.00 96.12 107 VAL A N 1
ATOM 870 C CA . VAL A 1 107 ? 1.757 -8.918 -9.979 1.00 96.12 107 VAL A CA 1
ATOM 871 C C . VAL A 1 107 ? 0.713 -9.873 -9.394 1.00 96.12 107 VAL A C 1
ATOM 873 O O . VAL A 1 107 ? -0.265 -10.228 -10.056 1.00 96.12 107 VAL A O 1
ATOM 876 N N . LYS A 1 108 ? 0.929 -10.314 -8.155 1.00 95.44 108 LYS A N 1
ATOM 877 C CA . LYS A 1 108 ? 0.079 -11.261 -7.431 1.00 95.44 108 LYS A CA 1
ATOM 878 C C . LYS A 1 108 ? -0.247 -10.723 -6.040 1.00 95.44 108 LYS A C 1
ATOM 880 O O . LYS A 1 108 ? 0.616 -10.183 -5.348 1.00 95.44 108 LYS A O 1
ATOM 885 N N . ALA A 1 109 ? -1.488 -10.939 -5.614 1.00 95.81 109 ALA A N 1
ATOM 886 C CA . ALA A 1 109 ? -1.863 -10.842 -4.211 1.00 95.81 109 ALA A CA 1
ATOM 887 C C . ALA A 1 109 ? -1.461 -12.139 -3.495 1.00 95.81 109 ALA A C 1
ATOM 889 O O . ALA A 1 109 ? -1.767 -13.233 -3.969 1.00 95.81 109 ALA A O 1
ATOM 890 N N . THR A 1 110 ? -0.784 -12.022 -2.356 1.00 93.88 110 THR A N 1
ATOM 891 C CA . THR A 1 110 ? -0.340 -13.162 -1.541 1.00 93.88 110 THR A CA 1
ATOM 892 C C . THR A 1 110 ? -0.569 -12.894 -0.053 1.00 93.88 110 THR A C 1
ATOM 894 O O . THR A 1 110 ? -0.963 -11.790 0.336 1.00 93.88 110 THR A O 1
ATOM 897 N N . VAL A 1 111 ? -0.356 -13.908 0.784 1.00 93.94 111 VAL A N 1
ATOM 898 C CA . VAL A 1 111 ? -0.442 -13.813 2.245 1.00 93.94 111 VAL A CA 1
ATOM 899 C C . VAL A 1 111 ? 0.821 -14.404 2.850 1.00 93.94 111 VAL A C 1
ATOM 901 O O . VAL A 1 111 ? 1.143 -15.564 2.598 1.00 93.94 111 VAL A O 1
ATOM 904 N N . TYR A 1 112 ? 1.529 -13.612 3.653 1.00 89.38 112 TYR A N 1
ATOM 905 C CA . TYR A 1 112 ? 2.723 -14.041 4.379 1.00 89.38 112 TYR A CA 1
ATOM 906 C C . TYR A 1 112 ? 2.506 -13.921 5.884 1.00 89.38 112 TYR A C 1
ATOM 908 O O . TYR A 1 112 ? 2.061 -12.885 6.364 1.00 89.38 112 TYR A O 1
ATOM 916 N N . CYS A 1 113 ? 2.881 -14.955 6.639 1.00 82.56 113 CYS A N 1
ATOM 917 C CA . CYS A 1 113 ? 2.808 -14.941 8.102 1.00 82.56 113 CYS A CA 1
ATOM 918 C C . CYS A 1 113 ? 4.151 -14.579 8.763 1.00 82.56 113 CYS A C 1
ATOM 920 O O . CYS A 1 113 ? 4.161 -13.899 9.781 1.00 82.56 113 CYS A O 1
ATOM 922 N N . ALA A 1 114 ? 5.287 -14.964 8.165 1.00 79.00 114 ALA A N 1
ATOM 923 C CA . ALA A 1 114 ? 6.634 -14.745 8.721 1.00 79.00 114 ALA A CA 1
ATOM 924 C C . ALA A 1 114 ? 7.681 -14.266 7.691 1.00 79.00 114 ALA A C 1
ATOM 926 O O . ALA A 1 114 ? 8.860 -14.119 8.013 1.00 79.00 114 ALA A O 1
ATOM 927 N N . SER A 1 115 ? 7.273 -14.032 6.442 1.00 85.38 115 SER A N 1
ATOM 928 C CA . SER A 1 115 ? 8.153 -13.576 5.360 1.00 85.38 115 SER A CA 1
ATOM 929 C C . SER A 1 115 ? 7.939 -12.094 5.098 1.00 85.38 115 SER A C 1
ATOM 931 O O . SER A 1 115 ? 6.799 -11.656 4.999 1.00 85.38 115 SER A O 1
ATOM 933 N N . ASN A 1 116 ? 9.026 -11.337 4.963 1.00 86.75 116 ASN A N 1
ATOM 934 C CA . ASN A 1 116 ? 8.967 -9.912 4.648 1.00 86.75 116 ASN A CA 1
ATOM 935 C C . ASN A 1 116 ? 8.461 -9.681 3.211 1.00 86.75 116 ASN A C 1
ATOM 937 O O . ASN A 1 116 ? 8.745 -10.474 2.315 1.00 86.75 116 ASN A O 1
ATOM 941 N N . ALA A 1 117 ? 7.746 -8.579 3.003 1.00 92.50 117 ALA A N 1
ATOM 942 C CA . ALA A 1 117 ? 7.350 -8.067 1.699 1.00 92.50 117 ALA A CA 1
ATOM 943 C C . ALA A 1 117 ? 7.378 -6.532 1.697 1.00 92.50 117 ALA A C 1
ATOM 945 O O . ALA A 1 117 ? 7.104 -5.884 2.710 1.00 92.50 117 ALA A O 1
ATOM 946 N N . ILE A 1 118 ? 7.675 -5.951 0.533 1.00 94.12 118 ILE A N 1
ATOM 947 C CA . ILE A 1 118 ? 7.735 -4.496 0.337 1.00 94.12 118 ILE A CA 1
ATOM 948 C C . ILE A 1 118 ? 6.354 -3.863 0.539 1.00 94.12 118 ILE A C 1
ATOM 950 O O . ILE A 1 118 ? 6.200 -2.889 1.286 1.00 94.12 118 ILE A O 1
ATOM 954 N N . LEU A 1 119 ? 5.353 -4.442 -0.125 1.00 96.62 119 LEU A N 1
ATOM 955 C CA . LEU A 1 119 ? 3.962 -4.025 -0.072 1.00 96.62 119 LEU A CA 1
ATOM 956 C C . LEU A 1 119 ? 3.196 -5.031 0.781 1.00 96.62 119 LEU A C 1
ATOM 958 O O . LEU A 1 119 ? 2.859 -6.114 0.312 1.00 96.62 119 LEU A O 1
ATOM 962 N N . ALA A 1 120 ? 2.957 -4.670 2.038 1.00 96.62 120 ALA A N 1
ATOM 963 C CA . ALA A 1 120 ? 2.259 -5.493 3.015 1.00 96.62 120 ALA A CA 1
ATOM 964 C C . ALA A 1 120 ? 1.204 -4.665 3.742 1.00 96.62 120 ALA A C 1
ATOM 966 O O . ALA A 1 120 ? 1.426 -3.488 4.038 1.00 96.62 120 ALA A O 1
ATOM 967 N N . PHE A 1 121 ? 0.070 -5.290 4.036 1.00 96.44 121 PHE A N 1
ATOM 968 C CA . PHE A 1 121 ? -1.115 -4.628 4.562 1.00 96.44 121 PHE A CA 1
ATOM 969 C C . PHE A 1 121 ? -1.790 -5.485 5.641 1.00 96.44 121 PHE A C 1
ATOM 971 O O . PHE A 1 121 ? -1.649 -6.713 5.629 1.00 96.44 121 PHE A O 1
ATOM 978 N N . PRO A 1 122 ? -2.530 -4.853 6.572 1.00 94.56 122 PRO A N 1
ATOM 979 C CA . PRO A 1 122 ? -3.179 -5.556 7.677 1.00 94.56 122 PRO A CA 1
ATOM 980 C C . PRO A 1 122 ? -4.338 -6.452 7.233 1.00 94.56 122 PRO A C 1
ATOM 982 O O . PRO A 1 122 ? -4.612 -7.447 7.893 1.00 94.56 122 PRO A O 1
ATOM 985 N N . THR A 1 123 ? -5.030 -6.105 6.142 1.00 95.00 123 THR A N 1
ATOM 986 C CA . THR A 1 123 ? -6.174 -6.871 5.627 1.00 95.00 123 THR A CA 1
ATOM 987 C C . THR A 1 123 ? -6.159 -6.945 4.101 1.00 95.00 123 THR A C 1
ATOM 989 O O . THR A 1 123 ? -5.495 -6.143 3.431 1.00 95.00 123 THR A O 1
ATOM 992 N N . ALA A 1 124 ? -6.905 -7.905 3.551 1.00 95.12 124 ALA A N 1
ATOM 993 C CA . ALA A 1 124 ? -7.095 -8.066 2.113 1.00 95.12 124 ALA A CA 1
ATOM 994 C C . ALA A 1 124 ? -7.726 -6.818 1.476 1.00 95.12 124 ALA A C 1
ATOM 996 O O . ALA A 1 124 ? -7.272 -6.366 0.432 1.00 95.12 124 ALA A O 1
ATOM 997 N N . GLU A 1 125 ? -8.708 -6.213 2.142 1.00 94.06 125 GLU A N 1
ATOM 998 C CA . GLU A 1 125 ? -9.435 -5.044 1.645 1.00 94.06 125 GLU A CA 1
ATOM 999 C C . GLU A 1 125 ? -8.510 -3.833 1.514 1.00 94.06 125 GLU A C 1
ATOM 1001 O O . GLU A 1 125 ? -8.551 -3.130 0.508 1.00 94.06 125 GLU A O 1
ATOM 1006 N N . VAL A 1 126 ? -7.634 -3.604 2.501 1.00 95.31 126 VAL A N 1
ATOM 1007 C CA . VAL A 1 126 ? -6.648 -2.515 2.438 1.00 95.31 126 VAL A CA 1
ATOM 1008 C C . VAL A 1 126 ? -5.645 -2.761 1.310 1.00 95.31 126 VAL A C 1
ATOM 1010 O O . VAL A 1 126 ? -5.330 -1.835 0.566 1.00 95.31 126 VAL A O 1
ATOM 1013 N N . ARG A 1 127 ? -5.158 -3.999 1.156 1.00 96.88 127 ARG A N 1
ATOM 1014 C CA . ARG A 1 127 ? -4.260 -4.370 0.052 1.00 96.88 127 ARG A CA 1
ATOM 1015 C C . ARG A 1 127 ? -4.909 -4.086 -1.302 1.00 96.88 127 ARG A C 1
ATOM 1017 O O . ARG A 1 127 ? -4.276 -3.472 -2.155 1.00 96.88 127 ARG A O 1
ATOM 1024 N N . ASP A 1 128 ? -6.150 -4.520 -1.490 1.00 96.56 128 ASP A N 1
ATOM 1025 C CA . ASP A 1 128 ? -6.846 -4.401 -2.771 1.00 96.56 128 ASP A CA 1
ATOM 1026 C C . ASP A 1 128 ? -7.167 -2.933 -3.080 1.00 96.56 128 ASP A C 1
ATOM 1028 O O . ASP A 1 128 ? -6.945 -2.475 -4.198 1.00 96.56 128 ASP A O 1
ATOM 1032 N N . GLN A 1 129 ? -7.562 -2.145 -2.075 1.00 95.56 129 GLN A N 1
ATOM 1033 C CA . GLN A 1 129 ? -7.717 -0.696 -2.233 1.00 95.56 129 GLN A CA 1
ATOM 1034 C C . GLN A 1 129 ? -6.401 -0.007 -2.618 1.00 95.56 129 GLN A C 1
ATOM 1036 O O . GLN A 1 129 ? -6.415 0.890 -3.461 1.00 95.56 129 GLN A O 1
ATOM 1041 N N . PHE A 1 130 ? -5.272 -0.406 -2.018 1.00 97.06 130 PHE A N 1
ATOM 1042 C CA . PHE A 1 130 ? -3.959 0.145 -2.369 1.00 97.06 130 PHE A CA 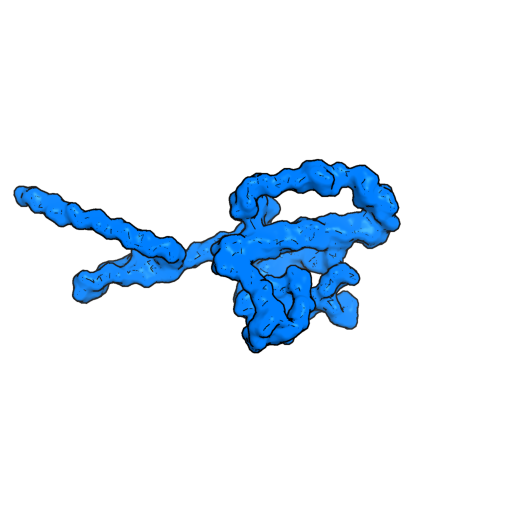1
ATOM 1043 C C . PHE A 1 130 ? -3.581 -0.211 -3.805 1.00 97.06 130 PHE A C 1
ATOM 1045 O O . PHE A 1 130 ? -3.111 0.646 -4.551 1.00 97.06 130 PHE A O 1
ATOM 1052 N N . TYR A 1 131 ? -3.806 -1.470 -4.191 1.00 96.94 131 TYR A N 1
ATOM 1053 C CA . TYR A 1 131 ? -3.546 -1.947 -5.542 1.00 96.94 131 TYR A CA 1
ATOM 1054 C C . TYR A 1 131 ? -4.341 -1.154 -6.578 1.00 96.94 131 TYR A C 1
ATOM 1056 O O . TYR A 1 131 ? -3.751 -0.659 -7.530 1.00 96.94 131 TYR A O 1
ATOM 1064 N N . GLU A 1 132 ? -5.645 -0.958 -6.372 1.00 96.44 132 GLU A N 1
ATOM 1065 C CA . GLU A 1 132 ? -6.462 -0.179 -7.309 1.00 96.44 132 GLU A CA 1
ATOM 1066 C C . GLU A 1 132 ? -6.060 1.300 -7.360 1.00 96.44 132 GLU A C 1
ATOM 1068 O O . GLU A 1 132 ? -6.090 1.907 -8.427 1.00 96.44 132 GLU A O 1
ATOM 1073 N N . ALA A 1 133 ? -5.649 1.887 -6.232 1.00 95.75 133 ALA A N 1
ATOM 1074 C CA . ALA A 1 133 ? -5.224 3.286 -6.190 1.00 95.75 133 ALA A CA 1
ATOM 1075 C C . ALA A 1 133 ? -3.900 3.539 -6.933 1.00 95.75 133 ALA A C 1
ATOM 1077 O O . ALA A 1 133 ? -3.708 4.626 -7.475 1.00 95.75 133 ALA A O 1
ATOM 1078 N N . PHE A 1 134 ? -2.988 2.561 -6.955 1.00 96.75 134 PHE A N 1
ATOM 1079 C CA . PHE A 1 134 ? -1.618 2.734 -7.459 1.00 96.75 134 PHE A CA 1
ATOM 1080 C C . PHE A 1 134 ? -1.201 1.674 -8.482 1.00 96.75 134 PHE A C 1
ATOM 1082 O O . PHE A 1 134 ? -0.011 1.394 -8.625 1.00 96.75 134 PHE A O 1
ATOM 1089 N N . ARG A 1 135 ? -2.166 1.087 -9.195 1.00 96.50 135 ARG A N 1
ATOM 1090 C CA . ARG A 1 135 ? -1.962 -0.036 -10.121 1.00 96.50 135 ARG A CA 1
ATOM 1091 C C . ARG A 1 135 ? -0.843 0.222 -11.127 1.00 96.50 135 ARG A C 1
ATOM 1093 O O . ARG A 1 135 ? 0.048 -0.609 -11.256 1.00 96.50 135 ARG A O 1
ATOM 1100 N N . ASP A 1 136 ? -0.875 1.374 -11.791 1.00 96.38 136 ASP A N 1
ATOM 1101 C CA . ASP A 1 136 ? 0.095 1.724 -12.836 1.00 96.38 136 ASP A CA 1
ATOM 1102 C C . ASP A 1 136 ? 1.520 1.800 -12.274 1.00 96.38 136 ASP A C 1
ATOM 1104 O O . ASP A 1 136 ? 2.462 1.278 -12.863 1.00 96.38 136 ASP A O 1
ATOM 1108 N N . LEU A 1 137 ? 1.660 2.373 -11.078 1.00 96.06 137 LEU A N 1
ATOM 1109 C CA . LEU A 1 137 ? 2.941 2.505 -10.391 1.00 96.06 137 LEU A CA 1
ATOM 1110 C C . LEU A 1 137 ? 3.474 1.143 -9.915 1.00 96.06 137 LEU A C 1
ATOM 1112 O O . LEU A 1 137 ? 4.673 0.882 -9.974 1.00 96.06 137 LEU A O 1
ATOM 1116 N N . ILE A 1 138 ? 2.582 0.257 -9.458 1.00 97.56 138 ILE A N 1
ATOM 1117 C CA . ILE A 1 138 ? 2.916 -1.129 -9.091 1.00 97.56 138 ILE A CA 1
ATOM 1118 C C . ILE A 1 138 ? 3.383 -1.910 -10.318 1.00 97.56 138 ILE A C 1
ATOM 1120 O O . ILE A 1 138 ? 4.356 -2.654 -10.225 1.00 97.56 138 ILE A O 1
ATOM 1124 N N . GLU A 1 139 ? 2.721 -1.731 -11.459 1.00 97.19 139 GLU A N 1
ATOM 1125 C CA . GLU A 1 139 ? 3.094 -2.393 -12.706 1.00 97.19 139 GLU A CA 1
ATOM 1126 C C . GLU A 1 139 ? 4.456 -1.901 -13.224 1.00 97.19 139 GLU A C 1
ATOM 1128 O O . GLU A 1 139 ? 5.263 -2.716 -13.668 1.00 97.19 139 GLU A O 1
ATOM 1133 N N . GLU A 1 140 ? 4.755 -0.603 -13.103 1.00 95.56 140 GLU A N 1
ATOM 1134 C CA . GLU A 1 140 ? 6.061 -0.023 -13.452 1.00 95.56 140 GLU A CA 1
ATOM 1135 C C . GLU A 1 140 ? 7.191 -0.534 -12.539 1.00 95.56 140 GLU A C 1
ATOM 1137 O O . GLU A 1 140 ? 8.300 -0.796 -13.001 1.00 95.56 140 GLU A O 1
ATOM 1142 N N . ALA A 1 141 ? 6.907 -0.749 -11.251 1.00 95.50 141 ALA A N 1
ATOM 1143 C CA . ALA A 1 141 ? 7.872 -1.267 -10.281 1.00 95.50 141 ALA A CA 1
ATOM 1144 C C . ALA A 1 141 ? 7.944 -2.804 -10.212 1.00 95.50 141 ALA A C 1
ATOM 1146 O O . ALA A 1 141 ? 8.747 -3.330 -9.439 1.00 95.50 141 ALA A O 1
ATOM 1147 N N . LYS A 1 142 ? 7.114 -3.543 -10.964 1.00 95.25 142 LYS A N 1
ATOM 1148 C CA . LYS A 1 142 ? 6.859 -4.976 -10.716 1.00 95.25 142 LYS A CA 1
ATOM 1149 C C . LYS A 1 142 ? 8.106 -5.851 -10.709 1.00 95.25 142 LYS A C 1
ATOM 1151 O O . LYS A 1 142 ? 8.159 -6.813 -9.955 1.00 95.25 142 LYS A O 1
ATOM 1156 N N . GLU A 1 143 ? 9.113 -5.537 -11.519 1.00 92.12 143 GLU A N 1
ATOM 1157 C CA . GLU A 1 143 ? 10.344 -6.334 -11.599 1.00 92.12 143 GLU A CA 1
ATOM 1158 C C . GLU A 1 143 ? 11.177 -6.274 -10.309 1.00 92.12 143 GLU A C 1
ATOM 1160 O O . GLU A 1 143 ? 12.045 -7.117 -10.094 1.00 92.12 143 GLU A O 1
ATOM 1165 N N . LEU A 1 144 ? 10.886 -5.306 -9.436 1.00 92.94 144 LEU A N 1
ATOM 1166 C CA . LEU A 1 144 ? 11.558 -5.084 -8.159 1.00 92.94 144 LEU A CA 1
ATOM 1167 C C . LEU A 1 144 ? 10.708 -5.489 -6.936 1.00 92.94 144 LEU A C 1
ATOM 1169 O O . LEU A 1 144 ? 11.165 -5.299 -5.805 1.00 92.94 144 LEU A O 1
ATOM 1173 N N . LEU A 1 145 ? 9.481 -5.994 -7.144 1.00 91.50 145 LEU A N 1
ATOM 1174 C CA . LEU A 1 145 ? 8.508 -6.362 -6.097 1.00 91.50 145 LEU A CA 1
ATOM 1175 C C . LEU A 1 145 ? 8.492 -7.862 -5.792 1.00 91.50 145 LEU A C 1
ATOM 1177 O O . LEU A 1 145 ? 8.469 -8.203 -4.588 1.00 91.50 145 LEU A O 1
#

pLDDT: mean 86.14, std 12.64, range [46.06, 97.56]